Protein AF-X1GP77-F1 (afdb_monomer_lite)

Foldseek 3Di:
DQDDPVSDDPQQQQWDPDPVTSVDGNVLSVLLVVLVVVQVVVQVVQVVVVVPDPPPDDPDGDDDDPVSVVSNCVSVVVVVVVVVDDDDDDD

Organism: NCBI:txid412755

Radius of gyration: 18.91 Å; chains: 1; bounding box: 42×22×58 Å

Secondary structure (DSSP, 8-state):
---SGGG--GGGGGB-SSTTTTTSB-HHHHHHHHHHHHHHHHHHHHHHHHHTS--S---SPPP--HHHHHHHHHHHHHHHHHHHSPPPPP-

pLDDT: mean 75.59, std 11.09, range [41.59, 92.56]

Sequence (91 aa):
ANRNIEDARFSDLFSGEEVRDAAHLDLSRVQMFFFTIVIVVAYAAAIGTMLSSDAIKIEAFPDLQQGMVALLGISHAGYLTKKAIPHPESE

Structure (mmCIF, N/CA/C/O backbone):
data_AF-X1GP77-F1
#
_entry.id   AF-X1GP77-F1
#
loop_
_atom_site.group_PDB
_atom_site.id
_atom_site.type_symbol
_atom_site.label_atom_id
_atom_site.label_alt_id
_atom_site.label_comp_id
_atom_site.label_asym_id
_atom_site.label_entity_id
_atom_site.label_seq_id
_atom_site.pdbx_PDB_ins_code
_atom_site.Cartn_x
_atom_site.Cartn_y
_atom_site.Cartn_z
_atom_site.occupancy
_atom_site.B_iso_or_equiv
_atom_site.auth_seq_id
_atom_site.auth_comp_id
_atom_site.auth_asym_id
_atom_site.auth_atom_id
_atom_site.pdbx_PDB_model_num
ATOM 1 N N . ALA A 1 1 ? -24.755 -8.865 14.302 1.00 54.53 1 ALA A N 1
ATOM 2 C CA . ALA A 1 1 ? -23.929 -10.076 14.463 1.00 54.53 1 ALA A CA 1
ATOM 3 C C . ALA A 1 1 ? -24.271 -11.046 13.350 1.00 54.53 1 ALA A C 1
ATOM 5 O O . ALA A 1 1 ? -25.450 -11.258 13.084 1.00 54.53 1 ALA A O 1
ATOM 6 N N . ASN A 1 2 ? -23.244 -11.562 12.698 1.00 54.72 2 ASN A N 1
ATOM 7 C CA . ASN A 1 2 ? -23.336 -12.456 11.564 1.00 54.72 2 ASN A CA 1
ATOM 8 C C . ASN A 1 2 ? -23.506 -13.899 12.087 1.00 54.72 2 ASN A C 1
ATOM 10 O O . ASN A 1 2 ? -22.617 -14.401 12.771 1.00 54.72 2 ASN A O 1
ATOM 14 N N . ARG A 1 3 ? -24.699 -14.494 11.926 1.00 69.00 3 ARG A N 1
ATOM 15 C CA . ARG A 1 3 ? -25.079 -15.748 12.613 1.00 69.00 3 ARG A CA 1
ATOM 16 C C . ARG A 1 3 ? -24.865 -16.998 11.755 1.00 69.00 3 ARG A C 1
ATOM 18 O O . ARG A 1 3 ? -24.801 -18.084 12.321 1.00 69.00 3 ARG A O 1
ATOM 25 N N . ASN A 1 4 ? -24.725 -16.846 10.437 1.00 74.38 4 ASN A N 1
ATOM 26 C CA . ASN A 1 4 ? -24.530 -17.933 9.477 1.00 74.38 4 ASN A CA 1
ATOM 27 C C . ASN A 1 4 ? -23.416 -17.576 8.481 1.00 74.38 4 ASN A C 1
ATOM 29 O O . ASN A 1 4 ? -23.152 -16.407 8.240 1.00 74.38 4 ASN A O 1
ATOM 33 N N . ILE A 1 5 ? -22.787 -18.568 7.844 1.00 70.62 5 ILE A N 1
ATOM 34 C CA . ILE A 1 5 ? -21.705 -18.333 6.860 1.00 70.62 5 ILE A CA 1
ATOM 35 C C . ILE A 1 5 ? -22.187 -17.453 5.689 1.00 70.62 5 ILE A C 1
ATOM 37 O O . ILE A 1 5 ? -21.433 -16.639 5.164 1.00 70.62 5 ILE A O 1
ATOM 41 N N . GLU A 1 6 ? -23.458 -17.591 5.317 1.00 75.94 6 GLU A N 1
ATOM 42 C CA . GLU A 1 6 ? -24.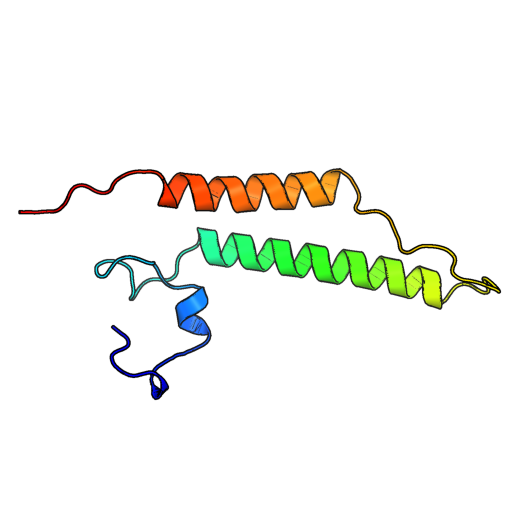111 -16.873 4.214 1.00 75.94 6 GLU A CA 1
ATOM 43 C C . GLU A 1 6 ? -24.292 -15.370 4.484 1.00 75.94 6 GLU A C 1
ATOM 45 O O . GLU A 1 6 ? -24.415 -14.579 3.553 1.00 75.94 6 GLU A O 1
ATOM 50 N N . ASP A 1 7 ? -24.259 -14.966 5.753 1.00 73.00 7 ASP A N 1
ATOM 51 C CA . ASP A 1 7 ? -24.439 -13.582 6.188 1.00 73.00 7 ASP A CA 1
ATOM 52 C C . ASP A 1 7 ? -23.098 -12.794 6.160 1.00 73.00 7 ASP A C 1
ATOM 54 O O . ASP A 1 7 ? -23.065 -11.603 6.483 1.00 73.00 7 ASP A O 1
ATOM 58 N N . ALA A 1 8 ? -21.982 -13.440 5.767 1.00 77.06 8 ALA A N 1
ATOM 59 C CA . ALA A 1 8 ? -20.645 -12.849 5.604 1.00 77.06 8 ALA A CA 1
ATOM 60 C C . ALA A 1 8 ? -20.577 -11.813 4.489 1.00 77.06 8 ALA A C 1
ATOM 62 O O . ALA A 1 8 ? -20.820 -12.095 3.317 1.00 77.06 8 ALA A O 1
ATOM 63 N N . ARG A 1 9 ? -20.181 -10.592 4.863 1.00 80.00 9 ARG A N 1
ATOM 64 C CA . ARG A 1 9 ? -20.039 -9.467 3.935 1.00 80.00 9 ARG A CA 1
ATOM 65 C C . ARG A 1 9 ? -18.618 -8.933 3.936 1.00 80.00 9 ARG A C 1
ATOM 67 O O . ARG A 1 9 ? -17.954 -8.895 4.964 1.00 80.00 9 ARG A O 1
ATOM 74 N N . PHE A 1 10 ? -18.185 -8.405 2.791 1.00 76.12 10 PHE A N 1
ATOM 75 C CA . PHE A 1 10 ? -16.905 -7.694 2.675 1.00 76.12 10 PHE A CA 1
ATOM 76 C C . PHE A 1 10 ? -16.779 -6.524 3.658 1.00 76.12 10 PHE A C 1
ATOM 78 O O . PHE A 1 10 ? -15.681 -6.234 4.123 1.00 76.12 10 PHE A O 1
ATOM 85 N N . SER A 1 11 ? -17.893 -5.875 4.009 1.00 72.69 11 SER A N 1
ATOM 86 C CA . SER A 1 11 ? -17.930 -4.819 5.025 1.00 72.69 11 SER A CA 1
ATOM 87 C C . SER A 1 11 ? -17.481 -5.299 6.405 1.00 72.69 11 SER A C 1
ATOM 89 O O . SER A 1 11 ? -16.912 -4.512 7.152 1.00 72.69 11 SER A O 1
ATOM 91 N N . ASP A 1 12 ? -17.684 -6.580 6.726 1.00 74.38 12 ASP A N 1
ATOM 92 C CA . ASP A 1 12 ? -17.356 -7.145 8.037 1.00 74.38 12 ASP A CA 1
ATOM 93 C C . ASP A 1 12 ? -15.829 -7.189 8.262 1.00 74.38 12 ASP A C 1
ATOM 95 O O . ASP A 1 12 ? -15.371 -7.150 9.402 1.00 74.38 12 ASP A O 1
ATOM 99 N N . LEU A 1 13 ? -15.019 -7.168 7.189 1.00 76.88 13 LEU A N 1
ATOM 100 C CA . LEU A 1 13 ? -13.555 -7.017 7.271 1.00 76.88 13 LEU A CA 1
ATOM 101 C C . LEU A 1 13 ? -13.138 -5.658 7.850 1.00 76.88 13 LEU A C 1
ATOM 103 O O . LEU A 1 13 ? -12.047 -5.527 8.403 1.00 76.88 13 LEU A O 1
ATOM 107 N N . PHE A 1 14 ? -14.010 -4.658 7.736 1.00 80.25 14 PHE A N 1
ATOM 108 C CA . PHE A 1 14 ? -13.784 -3.292 8.195 1.00 80.25 14 PHE A CA 1
ATOM 109 C C . PHE A 1 14 ? -14.532 -2.971 9.487 1.00 80.25 14 PHE A C 1
ATOM 111 O O . PHE A 1 14 ? -14.353 -1.880 10.018 1.00 80.25 14 PHE A O 1
ATOM 118 N N . SER A 1 15 ? -15.356 -3.885 9.995 1.00 75.81 15 SER A N 1
ATOM 119 C CA . SER A 1 15 ? -16.117 -3.700 11.230 1.00 75.81 15 SER A CA 1
ATOM 120 C C . SER A 1 15 ? -15.308 -4.080 12.473 1.00 75.81 15 SER A C 1
ATOM 122 O O . SER A 1 15 ? -14.340 -4.841 12.389 1.00 75.81 15 SER A O 1
ATOM 124 N N . GLY A 1 16 ? -15.697 -3.541 13.632 1.00 67.56 16 GLY A N 1
ATOM 125 C CA . GLY A 1 16 ? -15.083 -3.864 14.922 1.00 67.56 16 GLY A CA 1
ATOM 126 C C . GLY A 1 16 ? -15.149 -5.360 15.270 1.00 67.56 16 GLY A C 1
ATOM 127 O O . GLY A 1 16 ? -16.071 -6.068 14.873 1.00 67.56 16 GLY A O 1
ATOM 128 N N . GLU A 1 17 ? -14.153 -5.851 16.017 1.00 68.69 17 GLU A N 1
ATOM 129 C CA . GLU A 1 17 ? -14.018 -7.277 16.385 1.00 68.69 17 GLU A CA 1
ATOM 130 C C . GLU A 1 17 ? -14.913 -7.680 17.575 1.00 68.69 17 GLU A C 1
ATOM 132 O O . GLU A 1 17 ? -15.241 -8.853 17.738 1.00 68.69 17 GLU A O 1
ATOM 137 N N . GLU A 1 18 ? -15.330 -6.715 18.398 1.00 63.59 18 GLU A N 1
ATOM 138 C CA . GLU A 1 18 ? -16.137 -6.954 19.596 1.00 63.59 18 GLU A CA 1
ATOM 139 C C . GLU A 1 18 ? -17.636 -6.874 19.318 1.00 63.59 18 GLU A C 1
ATOM 141 O O . GLU A 1 18 ? -18.095 -6.069 18.512 1.00 63.59 18 GLU A O 1
ATOM 146 N N . VAL A 1 19 ? -18.437 -7.636 20.070 1.00 61.47 19 VAL A N 1
ATOM 147 C CA . VAL A 1 19 ? -19.909 -7.645 19.953 1.00 61.47 19 VAL A CA 1
ATOM 148 C C . VAL A 1 19 ? -20.512 -6.238 20.088 1.00 61.47 19 VAL A C 1
ATOM 150 O O . VAL A 1 19 ? -21.519 -5.941 19.445 1.00 61.47 19 VAL A O 1
ATOM 153 N N . ARG A 1 20 ? -19.876 -5.360 20.878 1.00 56.62 20 ARG A N 1
ATOM 154 C CA . ARG A 1 20 ? -20.281 -3.957 21.071 1.00 56.62 20 ARG A CA 1
ATOM 155 C C . ARG A 1 20 ? -19.951 -3.050 19.885 1.00 56.62 20 ARG A C 1
ATOM 157 O O . ARG A 1 20 ? -20.658 -2.067 19.686 1.00 56.62 20 ARG A O 1
ATOM 164 N N . ASP A 1 21 ? -18.927 -3.381 19.101 1.00 59.66 21 ASP A N 1
ATOM 165 C CA . ASP A 1 21 ? -18.404 -2.526 18.027 1.00 59.66 21 ASP A CA 1
ATOM 166 C C . ASP A 1 21 ? -18.549 -3.146 16.625 1.00 59.66 21 ASP A C 1
ATOM 168 O O . ASP A 1 21 ? -18.244 -2.521 15.614 1.00 59.66 21 ASP A O 1
ATOM 172 N N . ALA A 1 22 ? -19.112 -4.355 16.538 1.00 60.97 22 ALA A N 1
ATOM 173 C CA . ALA A 1 22 ? -19.334 -5.100 15.298 1.00 60.97 22 ALA A CA 1
ATOM 174 C C . ALA A 1 22 ? -20.281 -4.408 14.300 1.00 60.97 22 ALA A C 1
ATOM 176 O O . ALA A 1 22 ? -20.335 -4.792 13.133 1.00 60.97 22 ALA A O 1
ATOM 177 N N . ALA A 1 23 ? -21.059 -3.415 14.742 1.00 62.72 23 ALA A N 1
ATOM 178 C CA . ALA A 1 2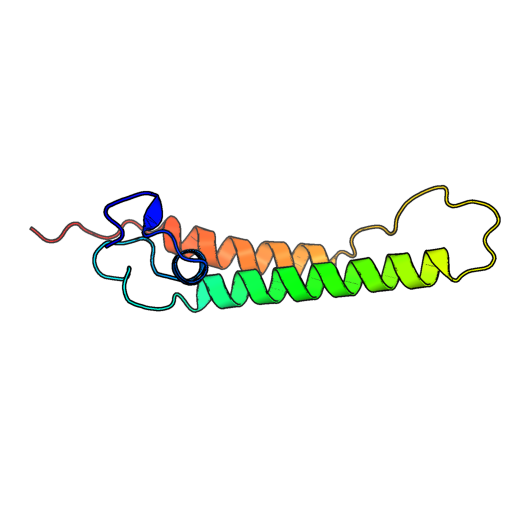3 ? -21.911 -2.604 13.870 1.00 62.72 23 ALA A CA 1
ATOM 179 C C . ALA A 1 23 ? -21.217 -1.328 13.360 1.00 62.72 23 ALA A C 1
ATOM 181 O O . ALA A 1 23 ? -21.754 -0.668 12.470 1.00 62.72 23 ALA A O 1
ATOM 182 N N . HIS A 1 24 ? -20.045 -0.981 13.899 1.00 71.75 24 HIS A N 1
ATOM 183 C CA . HIS A 1 24 ? -19.315 0.231 13.551 1.00 71.75 24 HIS A CA 1
ATOM 184 C C . HIS A 1 24 ? -18.102 -0.088 12.683 1.00 71.75 24 HIS A C 1
ATOM 186 O O . HIS A 1 24 ? -17.468 -1.138 12.804 1.00 71.75 24 HIS A O 1
ATOM 192 N N . LEU A 1 25 ? -17.798 0.840 11.777 1.00 75.06 25 LEU A N 1
ATOM 193 C CA . LEU A 1 25 ? -16.586 0.782 10.975 1.00 75.06 25 LEU A CA 1
ATOM 194 C C . LEU A 1 25 ? -15.379 1.115 11.849 1.00 75.06 25 LEU A C 1
ATOM 196 O O . LEU A 1 25 ? -15.325 2.157 12.500 1.00 75.06 25 LEU A O 1
ATOM 200 N N . ASP A 1 26 ? -14.389 0.238 11.807 1.00 79.38 26 ASP A N 1
ATOM 201 C CA . ASP A 1 26 ? -13.116 0.400 12.477 1.00 79.38 26 ASP A CA 1
ATOM 202 C C . ASP A 1 26 ? -12.166 1.196 11.576 1.00 79.38 26 ASP A C 1
ATOM 204 O O . ASP A 1 26 ? -11.577 0.672 10.623 1.00 79.38 26 ASP A O 1
ATOM 208 N N . LEU A 1 27 ? -12.005 2.483 11.889 1.00 80.12 27 LEU A N 1
ATOM 209 C CA . LEU A 1 27 ? -11.129 3.385 11.143 1.00 80.12 27 LEU A CA 1
ATOM 210 C C . LEU A 1 27 ? -9.698 2.840 11.021 1.00 80.12 27 LEU A C 1
ATOM 212 O O . LEU A 1 27 ? -9.073 3.012 9.977 1.00 80.12 27 LEU A O 1
ATOM 216 N N . SER A 1 28 ? -9.190 2.131 12.035 1.00 76.38 28 SER A N 1
ATOM 217 C CA . SER A 1 28 ? -7.846 1.545 12.000 1.00 76.38 28 SER A CA 1
ATOM 218 C C . SER A 1 28 ? -7.731 0.417 10.970 1.00 76.38 28 SER A C 1
ATOM 220 O O . SER A 1 28 ? -6.690 0.282 10.327 1.00 76.38 28 SER A O 1
ATOM 222 N N . ARG A 1 29 ? -8.798 -0.360 10.744 1.00 76.31 29 ARG A N 1
ATOM 223 C CA . ARG A 1 29 ? -8.833 -1.393 9.690 1.00 76.31 29 ARG A CA 1
ATOM 224 C C . ARG A 1 29 ? -8.941 -0.787 8.306 1.00 76.31 29 ARG A C 1
ATOM 226 O O . ARG A 1 29 ? -8.260 -1.235 7.388 1.00 76.31 29 ARG A O 1
ATOM 233 N N . VAL A 1 30 ? -9.765 0.250 8.165 1.00 83.06 30 VAL A N 1
ATOM 234 C CA . VAL A 1 30 ? -9.873 1.007 6.912 1.00 83.06 30 VAL A CA 1
ATOM 235 C C . VAL A 1 30 ? -8.521 1.630 6.559 1.00 83.06 30 VAL A C 1
ATOM 237 O O . VAL A 1 30 ? -8.068 1.504 5.424 1.00 83.06 30 VAL A O 1
ATOM 240 N N . GLN A 1 31 ? -7.835 2.226 7.538 1.00 81.75 31 GLN A N 1
ATOM 241 C CA . GLN A 1 31 ? -6.489 2.771 7.378 1.00 81.75 31 GLN A CA 1
ATOM 242 C C . GLN A 1 31 ? -5.478 1.684 6.980 1.00 81.75 31 GLN A C 1
ATOM 244 O O . GLN A 1 31 ? -4.700 1.898 6.051 1.00 81.75 31 GLN A O 1
ATOM 249 N N . MET A 1 32 ? -5.513 0.513 7.628 1.00 81.31 32 MET A N 1
ATOM 250 C CA . MET A 1 32 ? -4.645 -0.616 7.279 1.00 81.31 32 MET A CA 1
ATOM 251 C C . MET A 1 32 ? -4.847 -1.059 5.835 1.00 81.31 32 MET A C 1
ATOM 253 O O . MET A 1 32 ? -3.892 -1.119 5.064 1.00 81.31 32 MET A O 1
ATOM 257 N N . PHE A 1 33 ? -6.096 -1.294 5.448 1.00 83.50 33 PHE A N 1
ATOM 258 C CA . PHE A 1 33 ? -6.437 -1.700 4.094 1.00 83.50 33 PHE A CA 1
ATOM 259 C C . PHE A 1 33 ? -6.046 -0.649 3.051 1.00 83.50 33 PHE A C 1
ATOM 261 O O . PHE A 1 33 ? -5.522 -0.998 1.994 1.00 83.50 33 PHE A O 1
ATOM 268 N N . PHE A 1 34 ? -6.236 0.637 3.358 1.00 84.50 34 PHE A N 1
ATOM 269 C CA . PHE A 1 34 ? -5.810 1.730 2.490 1.00 84.50 34 PHE A CA 1
ATOM 270 C C . PHE A 1 34 ? -4.300 1.687 2.230 1.00 84.50 34 PHE A C 1
ATOM 272 O O . PHE A 1 34 ? -3.881 1.682 1.072 1.00 84.50 34 PHE A O 1
ATOM 279 N N . PHE A 1 35 ? -3.476 1.590 3.278 1.00 83.62 35 PHE A N 1
ATOM 280 C CA . PHE A 1 35 ? -2.025 1.501 3.103 1.00 83.62 35 PHE A CA 1
ATOM 281 C C . PHE A 1 35 ? -1.604 0.223 2.375 1.00 83.62 35 PHE A C 1
ATOM 283 O O . PHE A 1 35 ? -0.700 0.278 1.541 1.00 83.62 35 PHE A O 1
ATOM 290 N N . THR A 1 36 ? -2.287 -0.902 2.606 1.00 84.31 36 THR A N 1
ATOM 291 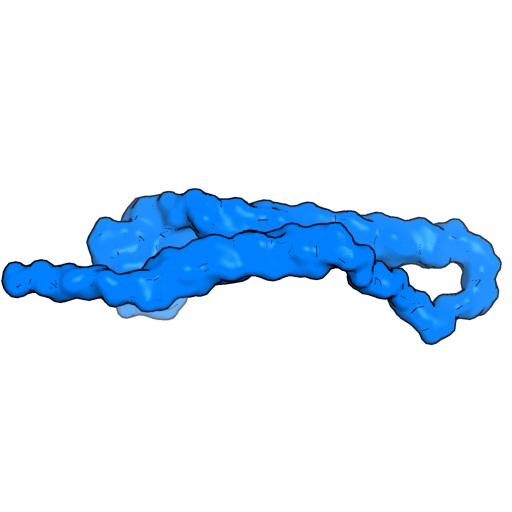C CA . THR A 1 36 ? -2.070 -2.128 1.828 1.00 84.31 36 THR A CA 1
ATOM 292 C C . THR A 1 36 ? -2.330 -1.899 0.338 1.00 84.31 36 THR A C 1
ATOM 294 O O . THR A 1 36 ? -1.481 -2.252 -0.478 1.00 84.31 36 THR A O 1
ATOM 297 N N . ILE A 1 37 ? -3.444 -1.259 -0.037 1.00 88.38 37 ILE A N 1
ATOM 298 C CA . ILE A 1 37 ? -3.738 -0.943 -1.444 1.00 88.38 37 ILE A CA 1
ATOM 299 C C . ILE A 1 37 ? -2.670 -0.021 -2.038 1.00 88.38 37 ILE A C 1
ATOM 301 O O . ILE A 1 37 ? -2.177 -0.295 -3.131 1.00 88.38 37 ILE A O 1
ATOM 305 N N . VAL A 1 38 ? -2.281 1.042 -1.327 1.00 88.44 38 VAL A N 1
ATOM 306 C CA . VAL A 1 38 ? -1.247 1.982 -1.796 1.00 88.44 38 VAL A CA 1
ATOM 307 C C . VAL A 1 38 ? 0.063 1.250 -2.093 1.00 88.44 38 VAL A C 1
ATOM 309 O O . VAL A 1 38 ? 0.668 1.463 -3.142 1.00 88.44 38 VAL A O 1
ATOM 312 N N . ILE A 1 39 ? 0.475 0.346 -1.203 1.00 87.56 39 ILE A N 1
ATOM 313 C CA . ILE A 1 39 ? 1.693 -0.458 -1.354 1.00 87.56 39 ILE A CA 1
ATOM 314 C C . ILE A 1 39 ? 1.587 -1.407 -2.551 1.00 87.56 39 ILE A C 1
ATOM 316 O O . ILE A 1 39 ? 2.527 -1.486 -3.341 1.00 87.56 39 ILE A O 1
ATOM 320 N N . VAL A 1 40 ? 0.446 -2.081 -2.728 1.00 89.69 40 VAL A N 1
ATOM 321 C CA . VAL A 1 40 ? 0.205 -2.978 -3.870 1.00 89.69 40 VAL A CA 1
ATOM 322 C C . VAL A 1 40 ? 0.273 -2.215 -5.193 1.00 89.69 40 VAL A C 1
ATOM 324 O O . VAL A 1 40 ? 0.945 -2.665 -6.118 1.00 89.69 40 VAL A O 1
ATOM 327 N N . VAL A 1 41 ? -0.368 -1.046 -5.283 1.00 92.56 41 VAL A N 1
ATOM 328 C CA . VAL A 1 41 ? -0.353 -0.214 -6.498 1.00 92.56 41 VAL A CA 1
ATOM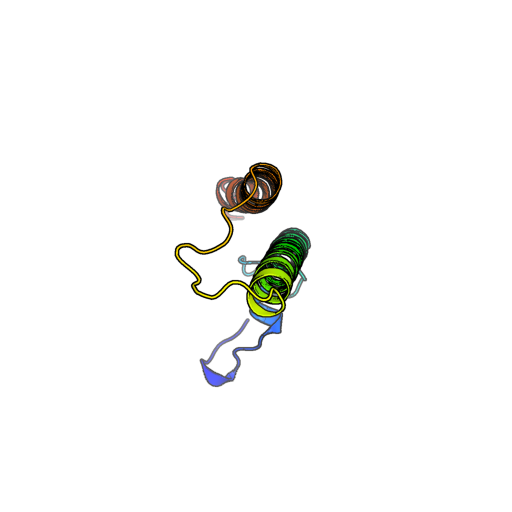 329 C C . VAL A 1 41 ? 1.055 0.300 -6.797 1.00 92.56 41 VAL A C 1
ATOM 331 O O . VAL A 1 41 ? 1.498 0.225 -7.942 1.00 92.56 41 VAL A O 1
ATOM 334 N N . ALA A 1 42 ? 1.785 0.776 -5.785 1.00 90.12 42 ALA A N 1
ATOM 335 C CA . ALA A 1 42 ? 3.162 1.238 -5.956 1.00 90.12 42 ALA A CA 1
ATOM 336 C C . ALA A 1 42 ? 4.086 0.110 -6.445 1.00 90.12 42 ALA A C 1
ATOM 338 O O . ALA A 1 42 ? 4.885 0.312 -7.361 1.00 90.12 42 ALA A O 1
ATOM 339 N N . TYR A 1 43 ? 3.942 -1.095 -5.885 1.00 90.25 43 TYR A N 1
ATOM 340 C CA . TYR A 1 43 ? 4.720 -2.256 -6.310 1.00 90.25 43 TYR A CA 1
ATOM 341 C C . TYR A 1 43 ? 4.352 -2.714 -7.728 1.00 90.25 43 TYR A C 1
ATOM 343 O O . TYR A 1 43 ? 5.233 -2.985 -8.542 1.00 90.25 43 TYR A O 1
ATOM 351 N N . ALA A 1 44 ? 3.059 -2.729 -8.064 1.00 91.50 44 ALA A N 1
ATOM 352 C CA . ALA A 1 44 ? 2.588 -3.043 -9.410 1.00 91.50 44 ALA A CA 1
ATOM 353 C C . ALA A 1 44 ? 3.112 -2.039 -10.449 1.00 91.50 44 ALA A C 1
ATOM 355 O O . ALA A 1 44 ? 3.508 -2.445 -11.539 1.00 91.50 44 ALA A O 1
ATOM 356 N N . ALA A 1 45 ? 3.182 -0.748 -10.107 1.00 91.75 45 ALA A N 1
ATOM 357 C CA . ALA A 1 45 ? 3.795 0.264 -10.962 1.00 91.75 45 ALA A CA 1
ATOM 358 C C . ALA A 1 45 ? 5.294 -0.006 -11.184 1.00 91.75 45 ALA A C 1
ATOM 360 O O . ALA A 1 45 ? 5.756 0.082 -12.319 1.00 91.75 45 ALA A O 1
ATOM 361 N N . ALA A 1 46 ? 6.037 -0.400 -10.142 1.00 89.56 46 ALA A N 1
ATOM 362 C CA . ALA A 1 46 ? 7.452 -0.771 -10.259 1.00 89.56 46 ALA A CA 1
ATOM 363 C C . ALA A 1 46 ? 7.673 -2.020 -11.133 1.00 89.56 46 ALA A C 1
ATOM 365 O O . ALA A 1 46 ? 8.636 -2.093 -11.893 1.00 89.56 46 ALA A O 1
ATOM 366 N N . ILE A 1 47 ? 6.764 -2.996 -11.072 1.00 91.25 47 IL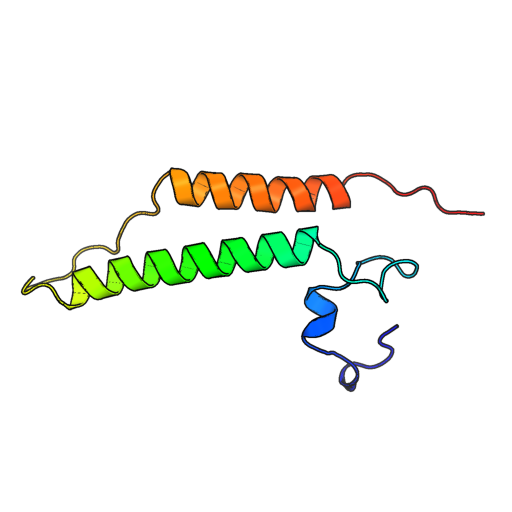E A N 1
ATOM 367 C CA . ILE A 1 47 ? 6.770 -4.133 -12.002 1.00 91.25 47 ILE A CA 1
ATOM 368 C C . ILE A 1 47 ? 6.433 -3.661 -13.422 1.00 91.25 47 ILE A C 1
ATOM 370 O O . ILE A 1 47 ? 7.080 -4.078 -14.377 1.00 91.25 47 ILE A O 1
ATOM 374 N N . GLY A 1 48 ? 5.447 -2.776 -13.579 1.00 90.00 48 GLY A N 1
ATOM 375 C CA . GLY A 1 48 ? 5.041 -2.239 -14.877 1.00 90.00 48 GLY A CA 1
ATOM 376 C C . GLY A 1 48 ? 6.170 -1.498 -15.596 1.00 90.00 48 GLY A C 1
ATOM 377 O O . GLY A 1 48 ? 6.365 -1.704 -16.793 1.00 90.00 48 GLY A O 1
ATOM 378 N N . THR A 1 49 ? 6.959 -0.694 -14.879 1.00 89.06 49 THR A N 1
ATOM 379 C CA . THR A 1 49 ? 8.146 -0.033 -15.449 1.00 89.06 49 THR A CA 1
ATOM 380 C C . THR A 1 49 ? 9.225 -1.039 -15.834 1.00 89.06 49 THR A C 1
ATOM 382 O O . THR A 1 49 ? 9.839 -0.887 -16.888 1.00 89.06 49 THR A O 1
ATOM 385 N N . MET A 1 50 ? 9.417 -2.095 -15.037 1.00 87.62 50 MET A N 1
ATOM 386 C CA . MET A 1 50 ? 10.350 -3.175 -15.356 1.00 87.62 50 MET A CA 1
ATOM 387 C C . MET A 1 50 ? 9.937 -3.928 -16.628 1.00 87.62 50 MET A C 1
ATOM 389 O O . MET A 1 50 ? 10.763 -4.131 -17.514 1.00 87.62 50 MET A O 1
ATOM 393 N N . LEU A 1 51 ? 8.658 -4.291 -16.748 1.00 88.44 51 LEU A N 1
ATOM 394 C CA . LEU A 1 51 ? 8.111 -4.993 -17.914 1.00 88.44 51 LEU A CA 1
ATOM 395 C C . LEU A 1 51 ? 8.074 -4.124 -19.177 1.00 88.44 51 LEU A C 1
ATOM 397 O O . LEU A 1 51 ? 8.117 -4.656 -20.279 1.00 88.44 51 LEU A O 1
ATOM 401 N N . SER A 1 52 ? 7.983 -2.802 -19.019 1.00 87.31 52 SER A N 1
ATOM 402 C CA . SER A 1 52 ? 8.006 -1.851 -20.139 1.00 87.31 52 SER A CA 1
ATOM 403 C C . SER A 1 52 ? 9.424 -1.491 -20.589 1.00 87.31 52 SER A C 1
ATOM 405 O O . SER A 1 52 ? 9.584 -0.784 -21.580 1.00 87.31 52 SER A O 1
ATOM 407 N N . SER A 1 53 ? 10.452 -1.918 -19.852 1.00 81.75 53 SER A N 1
ATOM 408 C CA . SER A 1 53 ? 11.842 -1.714 -20.254 1.00 81.75 53 SER A CA 1
ATOM 409 C C . SER A 1 53 ? 12.250 -2.746 -21.309 1.00 81.75 53 SER A C 1
ATOM 411 O O . SER A 1 53 ? 11.868 -3.909 -21.207 1.00 81.75 53 SER A O 1
ATOM 413 N N . ASP A 1 54 ? 13.091 -2.363 -22.275 1.00 77.62 54 ASP A N 1
ATOM 414 C CA . ASP A 1 54 ? 13.682 -3.276 -23.276 1.00 77.62 54 ASP A CA 1
ATOM 415 C C . ASP A 1 54 ? 14.716 -4.254 -22.670 1.00 77.62 54 ASP A C 1
ATOM 417 O O . ASP A 1 54 ? 15.604 -4.775 -23.352 1.00 77.62 54 ASP A O 1
ATOM 421 N N . ALA A 1 55 ? 14.652 -4.495 -21.358 1.00 75.75 55 ALA A N 1
ATOM 422 C CA . ALA A 1 55 ? 15.515 -5.440 -20.683 1.00 75.75 55 ALA A CA 1
ATOM 423 C C . ALA A 1 55 ? 15.261 -6.848 -21.238 1.00 75.75 55 ALA A C 1
ATOM 425 O O . ALA A 1 55 ? 14.183 -7.420 -21.102 1.00 75.75 55 ALA A O 1
ATOM 426 N N . ILE A 1 56 ? 16.303 -7.432 -21.828 1.00 67.31 56 ILE A N 1
ATOM 427 C CA . ILE A 1 56 ? 16.261 -8.751 -22.478 1.00 67.31 56 ILE A CA 1
ATOM 428 C C . ILE A 1 56 ? 15.953 -9.871 -21.463 1.00 67.31 56 ILE A C 1
ATOM 430 O O . ILE A 1 56 ? 15.545 -10.971 -21.841 1.00 67.31 56 ILE A O 1
ATOM 434 N N . LYS A 1 57 ? 16.137 -9.612 -20.161 1.00 81.62 57 LYS A N 1
ATOM 435 C CA . LYS A 1 57 ? 15.915 -10.592 -19.101 1.00 81.62 57 LYS A CA 1
ATOM 436 C C . LYS A 1 57 ? 15.622 -9.920 -17.759 1.00 81.62 57 LYS A C 1
ATOM 438 O O . LYS A 1 57 ? 16.361 -9.042 -17.324 1.00 81.62 57 LYS A O 1
ATOM 443 N N . ILE A 1 58 ? 14.567 -10.381 -17.091 1.00 84.50 58 ILE A N 1
ATOM 444 C CA . ILE A 1 58 ? 14.233 -10.028 -15.707 1.00 84.50 58 ILE A CA 1
ATOM 445 C C . ILE A 1 58 ? 14.893 -11.062 -14.793 1.00 84.50 58 ILE A C 1
ATOM 447 O O . ILE A 1 58 ? 14.542 -12.239 -14.844 1.00 84.50 58 ILE A O 1
ATOM 451 N N . GLU A 1 59 ? 15.871 -10.641 -13.990 1.00 87.31 59 GLU A N 1
ATOM 452 C CA . GLU A 1 59 ? 16.623 -11.548 -13.104 1.00 87.31 59 GLU A CA 1
ATOM 453 C C . GLU A 1 59 ? 16.123 -11.538 -11.654 1.00 87.31 59 GLU A C 1
ATOM 455 O O . GLU A 1 59 ? 16.286 -12.526 -10.942 1.00 87.31 59 GLU A O 1
ATOM 460 N N . ALA A 1 60 ? 15.475 -10.452 -11.228 1.00 87.06 60 ALA A N 1
ATOM 461 C CA . ALA A 1 60 ? 14.875 -10.307 -9.905 1.00 87.06 60 ALA A CA 1
ATOM 462 C C . ALA A 1 60 ? 13.709 -9.311 -9.952 1.00 87.06 60 ALA A C 1
ATOM 464 O O . ALA A 1 60 ? 13.679 -8.433 -10.810 1.00 87.06 60 ALA A O 1
ATOM 465 N N . PHE A 1 61 ? 12.757 -9.432 -9.028 1.00 87.69 61 PHE A N 1
ATOM 466 C CA . PHE A 1 61 ? 11.708 -8.425 -8.860 1.00 87.69 61 PHE A CA 1
ATOM 467 C C . PHE A 1 61 ? 12.224 -7.198 -8.094 1.00 87.69 61 PHE A C 1
ATOM 469 O O . PHE A 1 61 ? 13.243 -7.303 -7.410 1.00 87.69 61 PHE A O 1
ATOM 476 N N . PRO A 1 62 ? 11.529 -6.045 -8.174 1.00 86.69 62 PRO A N 1
ATOM 477 C CA . PRO A 1 62 ? 11.887 -4.877 -7.382 1.00 86.69 62 PRO A CA 1
ATOM 478 C C . PRO A 1 62 ? 11.925 -5.207 -5.887 1.00 86.69 62 PRO A C 1
ATOM 480 O O . PRO A 1 62 ? 11.007 -5.847 -5.364 1.00 86.69 62 PRO A O 1
ATOM 483 N N . ASP A 1 63 ? 12.960 -4.737 -5.197 1.00 87.00 63 ASP A N 1
ATOM 484 C CA . ASP A 1 63 ? 13.027 -4.828 -3.743 1.00 87.00 63 ASP A CA 1
ATOM 485 C C . ASP A 1 63 ? 11.939 -3.965 -3.093 1.00 87.00 63 ASP A C 1
ATOM 487 O O . ASP A 1 63 ? 11.572 -2.889 -3.579 1.00 87.00 63 ASP A O 1
ATOM 491 N N . LEU A 1 64 ? 11.438 -4.420 -1.943 1.00 81.69 64 LEU A N 1
ATOM 492 C CA . LEU A 1 64 ? 10.555 -3.608 -1.114 1.00 81.69 64 LEU A CA 1
ATOM 493 C C . LEU A 1 64 ? 11.354 -2.455 -0.506 1.00 81.69 64 LEU A C 1
ATOM 495 O O . LEU A 1 64 ? 12.240 -2.653 0.325 1.00 81.69 64 LEU A O 1
ATOM 499 N N . GLN A 1 65 ? 11.014 -1.229 -0.900 1.00 82.12 65 GLN A N 1
ATOM 500 C CA . GLN A 1 65 ? 11.672 -0.037 -0.378 1.00 82.12 65 GLN A CA 1
ATOM 501 C C . GLN A 1 65 ? 11.423 0.103 1.129 1.00 82.12 65 GLN A C 1
ATOM 503 O O . GLN A 1 65 ? 10.319 -0.134 1.623 1.00 82.12 65 GLN A O 1
ATOM 508 N N . GLN A 1 66 ? 12.434 0.566 1.864 1.00 78.81 66 GLN A N 1
ATOM 509 C CA . GLN A 1 66 ? 12.395 0.675 3.327 1.00 78.81 66 GLN A CA 1
ATOM 510 C C . GLN A 1 66 ? 11.213 1.524 3.839 1.00 78.81 66 GLN A C 1
ATOM 512 O O . GLN A 1 66 ? 10.638 1.221 4.881 1.00 78.81 66 GLN A O 1
ATOM 517 N N . GLY A 1 67 ? 10.787 2.533 3.069 1.00 77.00 67 GLY A N 1
ATOM 518 C CA . GLY A 1 67 ? 9.589 3.328 3.360 1.00 77.00 67 GLY A CA 1
ATOM 519 C C . GLY A 1 67 ? 8.273 2.541 3.263 1.00 77.00 67 GLY A C 1
ATOM 520 O O . GLY A 1 67 ? 7.386 2.743 4.087 1.00 77.00 67 GLY A O 1
ATOM 521 N N . MET A 1 68 ? 8.151 1.596 2.321 1.00 78.81 68 MET A N 1
ATOM 522 C CA . MET A 1 68 ? 6.981 0.708 2.224 1.00 78.81 68 MET A CA 1
ATOM 523 C C . MET A 1 68 ? 6.919 -0.237 3.424 1.00 78.81 68 MET A C 1
ATOM 525 O O . MET A 1 68 ? 5.851 -0.432 4.001 1.00 78.81 68 MET A O 1
ATOM 529 N N . VAL A 1 69 ? 8.073 -0.769 3.837 1.00 79.69 69 VAL A N 1
ATOM 530 C CA . VAL A 1 69 ? 8.195 -1.623 5.028 1.00 79.69 69 VAL A CA 1
ATOM 531 C C . VAL A 1 69 ? 7.836 -0.843 6.295 1.00 79.69 69 VAL A C 1
ATOM 533 O O . VAL A 1 69 ? 7.099 -1.350 7.138 1.00 79.69 69 VAL A O 1
ATOM 536 N N . ALA A 1 70 ? 8.291 0.408 6.414 1.00 78.44 70 ALA A N 1
ATOM 537 C CA . ALA A 1 70 ? 7.954 1.275 7.539 1.00 78.44 70 ALA A CA 1
ATOM 538 C C . ALA A 1 70 ? 6.449 1.589 7.606 1.00 78.44 70 ALA A C 1
ATOM 540 O O . ALA A 1 70 ? 5.857 1.492 8.679 1.00 78.44 70 ALA A O 1
ATOM 541 N N . LEU A 1 71 ? 5.809 1.904 6.472 1.00 75.19 71 LEU A N 1
ATOM 542 C CA . LEU A 1 71 ? 4.361 2.140 6.405 1.00 75.19 71 LEU A CA 1
ATOM 543 C C . LEU A 1 71 ? 3.552 0.887 6.773 1.00 75.19 71 LEU A C 1
ATOM 545 O O . LEU A 1 71 ? 2.606 0.983 7.555 1.00 75.19 71 LEU A O 1
ATOM 549 N N . LEU A 1 72 ? 3.958 -0.287 6.276 1.00 77.56 72 LEU A N 1
ATOM 550 C CA . LEU A 1 72 ? 3.387 -1.582 6.671 1.00 77.56 72 LEU A CA 1
ATOM 551 C C . LEU A 1 72 ? 3.509 -1.809 8.179 1.00 77.56 72 LEU A C 1
ATOM 553 O O . LEU A 1 72 ? 2.520 -2.135 8.834 1.00 77.56 72 LEU A O 1
ATOM 557 N N . GLY A 1 73 ? 4.706 -1.593 8.731 1.00 74.88 73 GLY A N 1
ATOM 558 C CA . GLY A 1 73 ? 4.998 -1.782 10.148 1.00 74.88 73 GLY A CA 1
ATOM 559 C C . GLY A 1 73 ? 4.177 -0.861 11.049 1.00 74.88 73 GLY A C 1
ATOM 560 O O . GLY A 1 73 ? 3.522 -1.343 11.968 1.00 74.88 73 GLY A O 1
ATOM 561 N N . ILE A 1 74 ? 4.150 0.444 10.765 1.00 75.62 74 ILE A N 1
ATOM 562 C CA . ILE A 1 74 ? 3.381 1.429 11.545 1.00 75.62 74 ILE A CA 1
ATOM 563 C C . ILE A 1 74 ? 1.881 1.118 11.475 1.00 75.62 74 ILE A C 1
ATOM 565 O O . ILE A 1 74 ? 1.192 1.142 12.496 1.00 75.62 74 ILE A O 1
ATOM 569 N N . SER A 1 75 ? 1.374 0.773 10.289 1.00 68.69 75 SER A N 1
ATOM 570 C CA . SER A 1 75 ? -0.043 0.467 10.103 1.00 68.69 75 SER A CA 1
ATOM 571 C C . SER A 1 75 ? -0.477 -0.820 10.816 1.00 68.69 75 SER A C 1
ATOM 573 O O . SER A 1 75 ? -1.551 -0.847 11.416 1.00 68.69 75 SER A O 1
ATOM 575 N N . HIS A 1 76 ? 0.339 -1.880 10.775 1.00 70.81 76 HIS A N 1
ATOM 576 C CA . HIS A 1 76 ? 0.064 -3.130 11.494 1.00 70.81 76 HIS A CA 1
ATOM 577 C C . HIS A 1 76 ? 0.254 -2.986 13.007 1.00 70.81 76 HIS A C 1
ATOM 579 O O . HIS A 1 76 ? -0.540 -3.535 13.771 1.00 70.81 76 HIS A O 1
ATOM 585 N N . ALA A 1 77 ? 1.268 -2.238 13.451 1.00 64.12 77 ALA A N 1
ATOM 586 C CA . ALA A 1 77 ? 1.512 -1.986 14.867 1.00 64.12 77 ALA A CA 1
ATOM 587 C C . ALA A 1 77 ? 0.326 -1.260 15.512 1.00 64.12 77 ALA A C 1
ATOM 589 O O . ALA A 1 77 ? -0.122 -1.677 16.573 1.00 64.12 77 ALA A O 1
ATOM 590 N N . GLY A 1 78 ? -0.252 -0.257 14.839 1.00 63.81 78 GLY A N 1
ATOM 591 C CA . GLY A 1 78 ? -1.453 0.431 15.324 1.00 63.81 78 GLY A CA 1
ATOM 592 C C . GLY A 1 78 ? -2.642 -0.513 15.558 1.00 63.81 78 GLY A C 1
ATOM 593 O O . GLY A 1 78 ? -3.288 -0.443 16.604 1.00 63.81 78 GLY A O 1
ATOM 594 N N . TYR A 1 79 ? -2.896 -1.447 14.634 1.00 64.12 79 TYR A N 1
ATOM 595 C CA . TYR A 1 79 ? -3.945 -2.462 14.801 1.00 64.12 79 TYR A CA 1
ATOM 596 C C . TYR A 1 79 ? -3.618 -3.464 15.923 1.00 64.12 79 TYR A C 1
ATOM 598 O O . TYR A 1 79 ? -4.474 -3.760 16.759 1.00 64.12 79 TYR A O 1
ATOM 606 N N . LEU A 1 80 ? -2.379 -3.961 15.990 1.00 67.94 80 LEU A N 1
ATOM 607 C CA . LEU A 1 80 ? -1.965 -4.911 17.027 1.00 67.94 80 LEU A CA 1
ATOM 608 C C . LEU A 1 80 ? -2.004 -4.291 18.426 1.00 67.94 80 LEU A C 1
ATOM 610 O O . LEU A 1 80 ? -2.440 -4.957 19.359 1.00 67.94 80 LEU A O 1
ATOM 614 N N . THR A 1 81 ? -1.622 -3.021 18.581 1.00 65.50 81 THR A N 1
ATOM 615 C CA . THR A 1 81 ? -1.756 -2.296 19.851 1.00 65.50 81 THR A CA 1
ATOM 616 C C . THR A 1 81 ? -3.219 -2.196 20.275 1.00 65.50 81 THR A C 1
ATOM 618 O O . THR A 1 81 ? -3.520 -2.461 21.434 1.00 65.50 81 THR A O 1
ATOM 621 N N . LYS A 1 82 ? -4.142 -1.900 19.349 1.00 61.91 82 LYS A N 1
ATOM 622 C CA . LYS A 1 82 ? -5.585 -1.884 19.641 1.00 61.91 82 LYS A CA 1
ATOM 623 C C . LYS A 1 82 ? -6.089 -3.253 20.121 1.00 61.91 82 LYS A C 1
ATOM 625 O O . LYS A 1 82 ? -6.876 -3.317 21.057 1.00 61.91 82 LYS A O 1
ATOM 630 N N . LYS A 1 83 ? -5.611 -4.341 19.510 1.00 62.50 83 LYS A N 1
ATOM 631 C CA . LYS A 1 83 ? -6.003 -5.720 19.845 1.00 62.50 83 LYS A CA 1
ATOM 632 C C . LYS A 1 83 ? -5.367 -6.251 21.135 1.00 62.50 83 LYS A C 1
ATOM 634 O O . LYS A 1 83 ? -5.958 -7.083 21.812 1.00 62.50 83 LYS A O 1
ATOM 639 N N . ALA A 1 84 ? -4.154 -5.808 21.457 1.00 69.56 84 ALA A N 1
ATOM 640 C CA . ALA A 1 84 ? -3.397 -6.288 22.611 1.00 69.56 84 ALA A CA 1
ATOM 641 C C . ALA A 1 84 ? -3.842 -5.661 23.940 1.00 69.56 84 ALA A C 1
ATOM 643 O O . ALA A 1 84 ? -3.484 -6.181 24.996 1.00 69.56 84 ALA A O 1
ATOM 644 N N . ILE A 1 85 ? -4.591 -4.555 23.908 1.00 71.25 85 ILE A N 1
ATOM 645 C CA . ILE A 1 85 ? -5.138 -3.931 25.114 1.00 71.25 85 ILE A CA 1
ATOM 646 C C . ILE A 1 85 ? -6.343 -4.764 25.585 1.00 71.25 85 ILE A C 1
ATOM 648 O O . ILE A 1 85 ? -7.337 -4.845 24.860 1.00 71.25 85 ILE A O 1
ATOM 652 N N . PRO A 1 86 ? -6.294 -5.382 26.782 1.00 55.66 86 PRO A N 1
ATOM 653 C CA . PRO A 1 86 ? -7.430 -6.109 27.334 1.00 55.66 86 PRO A CA 1
ATOM 654 C C . PRO A 1 86 ? -8.589 -5.144 27.570 1.00 55.66 86 PRO A C 1
ATOM 656 O O . PRO A 1 86 ? -8.417 -4.111 28.220 1.00 55.66 86 PRO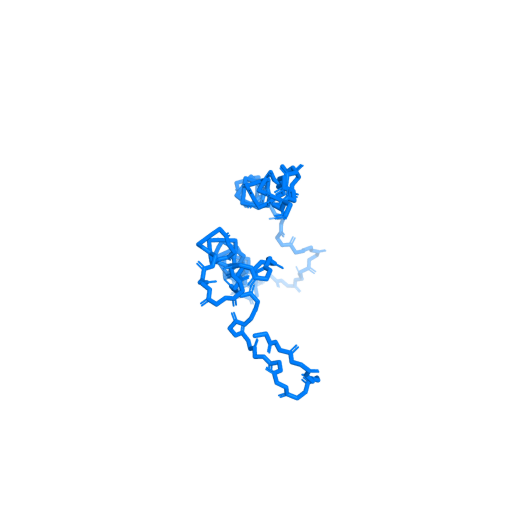 A O 1
ATOM 659 N N . HIS A 1 87 ? -9.764 -5.477 27.050 1.00 60.72 87 HIS A N 1
ATOM 660 C CA . HIS A 1 87 ? -10.984 -4.739 27.344 1.00 60.72 87 HIS A CA 1
ATOM 661 C C . HIS A 1 87 ? -11.619 -5.397 28.580 1.00 60.72 87 HIS A C 1
ATOM 663 O O . HIS A 1 87 ? -11.821 -6.612 28.565 1.00 60.72 87 HIS A O 1
ATOM 669 N N . PRO A 1 88 ? -11.860 -4.660 29.682 1.00 55.53 88 PRO A N 1
ATOM 670 C CA . PRO A 1 88 ? -12.475 -5.240 30.869 1.00 55.53 88 PRO A CA 1
ATOM 671 C C . PRO A 1 88 ? -13.886 -5.734 30.528 1.00 55.53 88 PRO A C 1
ATOM 673 O O . PRO A 1 88 ? -14.686 -4.989 29.956 1.00 55.53 88 PRO A O 1
ATOM 676 N N . GLU A 1 89 ? -14.178 -6.991 30.869 1.00 53.03 89 GLU A N 1
ATOM 677 C CA . GLU A 1 89 ? -15.530 -7.543 30.800 1.00 53.03 89 GLU A CA 1
ATOM 678 C C . GLU A 1 89 ? -16.434 -6.710 31.717 1.00 53.03 89 GLU A C 1
ATOM 680 O O . GLU A 1 89 ? -16.153 -6.544 32.903 1.00 53.03 89 GLU A O 1
ATOM 685 N N . SER A 1 90 ? -17.492 -6.122 31.159 1.00 57.00 90 SER A N 1
ATOM 686 C CA . SER A 1 90 ? -18.562 -5.558 31.977 1.00 57.00 90 SER A CA 1
ATOM 687 C C . SER A 1 90 ? -19.338 -6.714 32.608 1.00 57.00 90 SER A C 1
ATOM 689 O O . SER A 1 90 ? -19.905 -7.508 31.853 1.00 57.00 90 SER A O 1
ATOM 691 N N . GLU A 1 91 ? -19.325 -6.779 33.945 1.00 41.59 91 GLU A N 1
ATOM 692 C CA . GLU A 1 91 ? -20.222 -7.586 34.798 1.00 41.59 91 GLU A CA 1
ATOM 693 C C . GLU A 1 91 ? -21.687 -7.568 34.338 1.00 41.59 91 GLU A C 1
ATOM 695 O O . GLU A 1 91 ? -22.171 -6.492 33.904 1.00 41.59 91 GLU A O 1
#